Protein AF-A0A920J745-F1 (afdb_monomer_lite)

pLDDT: mean 78.61, std 6.88, range [51.78, 87.06]

Structure (mmCIF, N/CA/C/O backbone):
data_AF-A0A920J745-F1
#
_entry.id   AF-A0A920J745-F1
#
loop_
_atom_site.group_PDB
_atom_site.id
_atom_site.type_symbol
_atom_site.label_atom_id
_atom_site.label_alt_id
_atom_site.label_comp_id
_atom_site.label_asym_id
_atom_site.label_entity_id
_atom_site.label_seq_id
_atom_site.pdbx_PDB_ins_code
_atom_site.Cartn_x
_atom_site.Cartn_y
_atom_site.Cartn_z
_atom_site.occupancy
_atom_site.B_iso_or_equiv
_atom_site.auth_seq_id
_atom_site.auth_comp_id
_atom_site.auth_asym_id
_atom_site.auth_atom_id
_atom_site.pdbx_PDB_model_num
ATOM 1 N N . MET A 1 1 ? 0.648 0.898 -13.296 1.00 67.12 1 MET A N 1
ATOM 2 C CA . MET A 1 1 ? 1.668 0.250 -14.149 1.00 67.12 1 MET A CA 1
ATOM 3 C C . MET A 1 1 ? 2.979 0.990 -13.946 1.00 67.12 1 MET A C 1
ATOM 5 O O . MET A 1 1 ? 2.961 2.213 -14.018 1.00 67.12 1 MET A O 1
ATOM 9 N N . LEU A 1 2 ? 4.064 0.278 -13.634 1.00 78.19 2 LEU A N 1
ATOM 10 C CA . LEU A 1 2 ? 5.373 0.862 -13.302 1.00 78.19 2 LEU A CA 1
ATOM 11 C C . LEU A 1 2 ? 6.371 0.567 -14.425 1.00 78.19 2 LEU A C 1
ATOM 13 O O . LEU A 1 2 ? 6.442 -0.577 -14.873 1.00 78.19 2 LEU A O 1
ATOM 17 N N . ASN A 1 3 ? 7.129 1.561 -14.888 1.00 80.00 3 ASN A N 1
ATOM 18 C CA . ASN A 1 3 ? 7.986 1.469 -16.078 1.00 80.00 3 ASN A CA 1
ATOM 19 C C . ASN A 1 3 ? 9.461 1.848 -15.843 1.00 80.00 3 ASN A C 1
ATOM 21 O O . ASN A 1 3 ? 10.208 1.959 -16.813 1.00 80.00 3 ASN A O 1
ATOM 2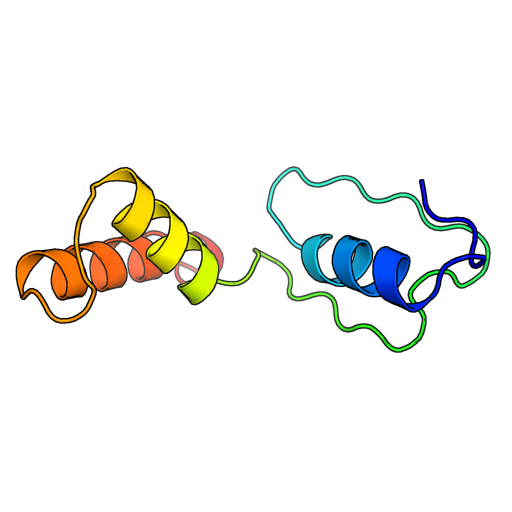5 N N . ALA A 1 4 ? 9.879 2.010 -14.586 1.00 77.38 4 ALA A N 1
ATOM 26 C CA . ALA A 1 4 ? 11.245 2.322 -14.164 1.00 77.38 4 ALA A CA 1
ATOM 27 C C . ALA A 1 4 ? 11.758 3.705 -14.613 1.00 77.38 4 ALA A C 1
ATOM 29 O O . ALA A 1 4 ? 12.968 3.912 -14.691 1.00 77.38 4 ALA A O 1
ATOM 30 N N . LYS A 1 5 ? 10.860 4.655 -14.915 1.00 79.25 5 LYS A N 1
ATOM 31 C CA . LYS A 1 5 ? 11.234 6.031 -15.297 1.00 79.25 5 LYS A CA 1
ATOM 32 C C . LYS A 1 5 ? 11.207 7.018 -14.133 1.00 79.25 5 LYS A C 1
ATOM 34 O O . LYS A 1 5 ? 11.812 8.081 -14.232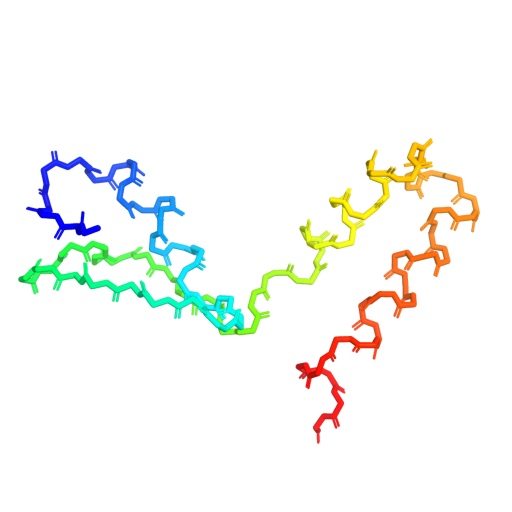 1.00 79.25 5 LYS A O 1
ATOM 39 N N . LEU A 1 6 ? 10.472 6.716 -13.064 1.00 83.69 6 LEU A N 1
ATOM 40 C CA . LEU A 1 6 ? 10.193 7.650 -11.971 1.00 83.69 6 LEU A CA 1
ATOM 41 C C . LEU A 1 6 ? 10.439 6.972 -10.628 1.00 83.69 6 LEU A C 1
ATOM 43 O O . LEU A 1 6 ? 9.506 6.738 -9.869 1.00 83.69 6 LEU A O 1
ATOM 47 N N . HIS A 1 7 ? 11.704 6.703 -10.314 1.00 81.38 7 HIS A N 1
ATOM 48 C CA . HIS A 1 7 ? 12.091 5.883 -9.164 1.00 81.38 7 HIS A CA 1
ATOM 49 C C . HIS A 1 7 ? 11.423 6.282 -7.838 1.00 81.38 7 HIS A C 1
ATOM 51 O O . HIS A 1 7 ? 10.922 5.404 -7.147 1.00 81.38 7 HIS A O 1
ATOM 57 N N . ALA A 1 8 ? 11.340 7.577 -7.508 1.00 81.94 8 ALA A N 1
ATOM 58 C CA . ALA A 1 8 ? 10.713 8.034 -6.261 1.00 81.94 8 ALA A CA 1
ATOM 59 C C . ALA A 1 8 ? 9.195 7.776 -6.225 1.00 81.94 8 ALA A C 1
ATOM 61 O O . ALA A 1 8 ? 8.691 7.148 -5.303 1.00 81.94 8 ALA A O 1
ATOM 62 N N . LYS A 1 9 ? 8.462 8.185 -7.269 1.00 82.69 9 LYS A N 1
ATOM 63 C CA . LYS A 1 9 ? 7.008 7.949 -7.344 1.00 82.69 9 LYS A CA 1
ATOM 64 C C . LYS A 1 9 ? 6.669 6.467 -7.466 1.00 82.69 9 LYS A C 1
ATOM 66 O O . LYS A 1 9 ? 5.647 6.018 -6.965 1.00 82.69 9 LYS A O 1
ATOM 71 N N . GLU A 1 10 ? 7.497 5.710 -8.175 1.00 84.31 10 GLU A N 1
ATOM 72 C CA . GLU A 1 10 ? 7.319 4.270 -8.325 1.00 84.31 10 GLU A CA 1
ATOM 73 C C . GLU A 1 10 ? 7.599 3.542 -7.013 1.00 84.31 10 GLU A C 1
ATOM 75 O O . GLU A 1 10 ? 6.893 2.585 -6.711 1.00 84.31 10 GLU A O 1
ATOM 80 N N . ALA A 1 11 ? 8.549 4.023 -6.205 1.00 83.88 11 ALA A N 1
ATOM 81 C CA . ALA A 1 11 ? 8.782 3.498 -4.867 1.00 83.88 11 ALA A CA 1
ATOM 82 C C . ALA A 1 11 ? 7.555 3.665 -3.964 1.00 83.88 11 ALA A C 1
ATOM 84 O O . ALA A 1 11 ? 7.140 2.690 -3.344 1.00 83.88 11 ALA A O 1
ATOM 85 N N . ASP A 1 12 ? 6.902 4.829 -3.977 1.00 84.12 12 ASP A N 1
ATOM 86 C CA . ASP A 1 12 ? 5.676 5.046 -3.194 1.00 84.12 12 ASP A CA 1
ATOM 87 C C . ASP A 1 12 ? 4.549 4.078 -3.584 1.00 84.12 12 ASP A C 1
ATOM 89 O O . ASP A 1 12 ? 3.795 3.599 -2.735 1.00 84.12 12 ASP A O 1
ATOM 93 N N . VAL A 1 13 ? 4.428 3.764 -4.878 1.00 84.19 13 VAL A N 1
ATOM 94 C CA . VAL A 1 13 ? 3.422 2.817 -5.381 1.00 84.19 13 VAL A CA 1
ATOM 95 C C . VAL A 1 13 ? 3.778 1.378 -5.000 1.00 84.19 13 VAL A C 1
ATOM 97 O O . VAL A 1 13 ? 2.899 0.611 -4.606 1.00 84.19 13 VAL A O 1
ATOM 100 N N . VAL A 1 14 ? 5.055 1.002 -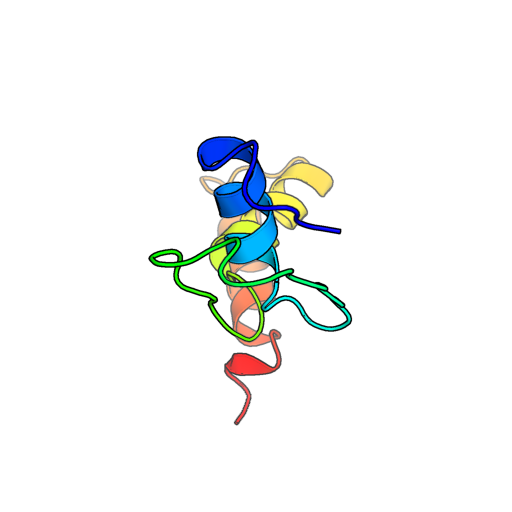5.100 1.00 85.94 14 VAL A N 1
ATOM 101 C CA . VAL A 1 14 ? 5.536 -0.348 -4.768 1.00 85.94 14 VAL A CA 1
ATOM 102 C C . VAL A 1 14 ? 5.440 -0.614 -3.270 1.00 85.94 14 VAL A C 1
ATOM 104 O O . VAL A 1 14 ? 4.957 -1.674 -2.886 1.00 85.94 14 VAL A O 1
ATOM 107 N N . ALA A 1 15 ? 5.765 0.363 -2.423 1.00 84.81 15 ALA A N 1
ATOM 108 C CA . ALA A 1 15 ? 5.611 0.259 -0.972 1.00 84.81 15 ALA A CA 1
ATOM 109 C C . ALA A 1 15 ? 4.155 -0.034 -0.549 1.00 84.81 15 ALA A C 1
ATOM 111 O O . ALA A 1 15 ? 3.904 -0.677 0.467 1.00 84.81 15 ALA A O 1
ATOM 112 N N . GLN A 1 16 ? 3.171 0.389 -1.352 1.00 82.31 16 GLN A N 1
ATOM 113 C CA . GLN A 1 16 ? 1.745 0.142 -1.105 1.00 82.31 16 GLN A CA 1
ATOM 114 C C . GLN A 1 16 ? 1.221 -1.161 -1.735 1.00 82.31 16 GLN A C 1
ATOM 116 O O . GLN A 1 16 ? 0.045 -1.495 -1.563 1.00 82.31 16 GLN A O 1
ATOM 121 N N . ALA A 1 17 ? 2.061 -1.914 -2.452 1.00 86.19 17 ALA A N 1
ATOM 122 C CA . ALA A 1 17 ? 1.646 -3.104 -3.196 1.00 86.19 17 ALA A CA 1
ATOM 123 C C . ALA A 1 17 ? 1.190 -4.268 -2.302 1.00 86.19 17 ALA A C 1
ATOM 125 O O . ALA A 1 17 ? 0.428 -5.109 -2.761 1.00 86.19 17 ALA A O 1
ATOM 126 N N . GLY A 1 18 ? 1.604 -4.308 -1.033 1.00 82.81 18 GLY A N 1
ATOM 127 C CA . GLY A 1 18 ? 1.258 -5.394 -0.114 1.00 82.81 18 GLY A CA 1
ATOM 128 C C . GLY A 1 18 ? -0.139 -5.303 0.507 1.00 82.81 18 GLY A C 1
ATOM 129 O O . GLY A 1 18 ? -0.522 -6.195 1.258 1.00 82.81 18 GLY A O 1
ATOM 130 N N . ARG A 1 19 ? -0.924 -4.257 0.211 1.00 82.00 19 ARG A N 1
ATOM 131 C CA . ARG A 1 19 ? -2.302 -4.118 0.714 1.00 82.00 19 ARG A CA 1
ATOM 132 C C . ARG A 1 19 ? -3.221 -5.207 0.154 1.00 82.00 19 ARG A C 1
ATOM 134 O O . ARG A 1 19 ? -3.128 -5.573 -1.016 1.00 82.00 19 ARG A O 1
ATOM 141 N N . ILE A 1 20 ? -4.165 -5.665 0.974 1.00 78.00 20 ILE A N 1
ATOM 142 C CA . ILE A 1 20 ? -5.175 -6.652 0.566 1.00 78.00 20 ILE A CA 1
ATOM 143 C C . ILE A 1 20 ? -5.966 -6.124 -0.640 1.00 78.00 20 ILE A C 1
ATOM 145 O O . ILE A 1 20 ? -6.423 -4.982 -0.644 1.00 78.00 20 ILE A O 1
ATOM 149 N N . GLY A 1 21 ? -6.107 -6.957 -1.675 1.00 79.50 21 GLY A N 1
ATOM 150 C CA . GLY A 1 21 ? -6.813 -6.612 -2.914 1.00 79.50 21 GLY A CA 1
ATOM 151 C C . GLY A 1 21 ? -6.033 -5.706 -3.874 1.00 79.50 21 GLY A C 1
ATOM 152 O O . GLY A 1 21 ? -6.547 -5.371 -4.940 1.00 79.50 21 GLY A O 1
ATOM 153 N N . 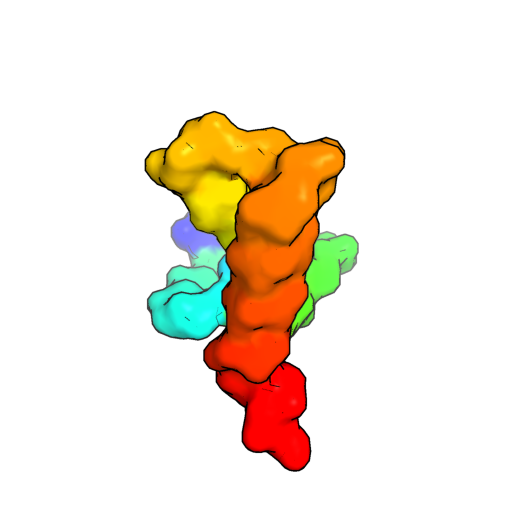SER A 1 22 ? -4.801 -5.317 -3.530 1.00 84.12 22 SER A N 1
ATOM 154 C CA . SER A 1 22 ? -3.928 -4.552 -4.419 1.00 84.12 22 SER A CA 1
ATOM 155 C C . SER A 1 22 ? -3.342 -5.444 -5.514 1.00 84.12 22 SER A C 1
ATOM 157 O O . SER A 1 22 ? -2.869 -6.548 -5.246 1.00 84.12 22 SER A O 1
ATOM 159 N N . VAL A 1 23 ? -3.345 -4.954 -6.757 1.00 84.38 23 VAL A N 1
ATOM 160 C CA . VAL A 1 23 ? -2.674 -5.602 -7.891 1.00 84.38 23 VAL A CA 1
ATOM 161 C C . VAL A 1 23 ? -1.690 -4.612 -8.501 1.00 84.38 23 VAL A C 1
ATOM 163 O O . VAL A 1 23 ? -2.079 -3.640 -9.151 1.00 84.38 23 VAL A O 1
ATOM 166 N N . THR A 1 24 ? -0.400 -4.881 -8.316 1.00 86.31 24 THR A N 1
ATOM 167 C CA . THR A 1 24 ? 0.686 -4.047 -8.839 1.00 86.31 24 THR A CA 1
ATOM 168 C C . THR A 1 24 ? 1.426 -4.785 -9.947 1.00 86.31 24 THR A C 1
ATOM 170 O O . THR A 1 24 ? 1.994 -5.849 -9.723 1.00 86.31 24 THR A O 1
ATOM 173 N N . VAL A 1 25 ? 1.453 -4.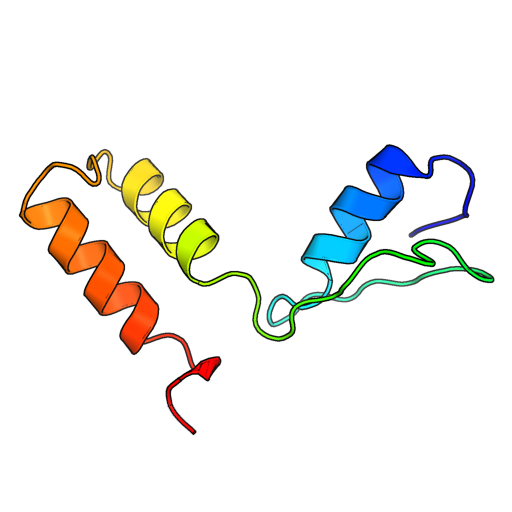199 -11.149 1.00 85.44 25 VAL A N 1
ATOM 174 C CA . VAL A 1 25 ? 2.215 -4.720 -12.297 1.00 85.44 25 VAL A CA 1
ATOM 175 C C . VAL A 1 25 ? 3.472 -3.879 -12.503 1.00 85.44 25 VAL A C 1
ATOM 177 O O . VAL A 1 25 ? 3.385 -2.681 -12.815 1.00 85.44 25 VAL A O 1
ATOM 180 N N . ALA A 1 26 ? 4.627 -4.521 -12.334 1.00 87.06 26 ALA A N 1
ATOM 181 C CA . ALA A 1 26 ? 5.951 -3.939 -12.523 1.00 87.06 26 ALA A CA 1
ATOM 182 C C . ALA A 1 26 ? 6.609 -4.448 -13.812 1.00 87.06 26 ALA A C 1
ATOM 184 O O . ALA A 1 26 ? 6.417 -5.597 -14.206 1.00 87.06 26 ALA A O 1
ATOM 185 N N . THR A 1 27 ? 7.405 -3.592 -14.458 1.00 86.06 27 THR A N 1
ATOM 186 C CA . THR A 1 27 ? 8.150 -3.943 -15.677 1.00 86.06 27 THR A CA 1
ATOM 187 C C . THR A 1 27 ? 9.652 -3.978 -15.397 1.00 86.06 27 THR A C 1
ATOM 189 O O . THR A 1 27 ? 10.180 -3.060 -14.764 1.00 86.06 27 THR A O 1
ATOM 192 N N . ASN A 1 28 ? 10.341 -5.001 -15.916 1.00 84.56 28 ASN A N 1
ATOM 193 C CA . ASN A 1 28 ? 11.786 -5.237 -15.793 1.00 84.56 28 ASN A CA 1
ATOM 194 C C . ASN A 1 28 ? 12.271 -5.314 -14.330 1.00 84.56 28 ASN A C 1
ATOM 196 O O . ASN A 1 28 ? 12.333 -6.403 -13.776 1.00 84.56 28 ASN A O 1
ATOM 200 N N . MET A 1 29 ? 12.549 -4.170 -13.693 1.00 77.69 29 MET A N 1
ATOM 201 C CA . MET A 1 29 ? 12.941 -4.052 -12.278 1.00 77.69 29 MET A CA 1
ATOM 202 C C . MET A 1 29 ? 12.418 -2.761 -11.612 1.00 77.69 29 MET A C 1
ATOM 204 O O . MET A 1 29 ? 13.056 -2.207 -10.713 1.00 77.69 29 MET A O 1
ATOM 208 N N . ALA A 1 30 ? 11.275 -2.233 -12.064 1.00 81.44 30 ALA A N 1
ATOM 209 C CA . ALA A 1 30 ? 10.644 -1.088 -11.406 1.00 81.44 30 ALA A CA 1
ATOM 210 C C . ALA A 1 30 ? 10.305 -1.437 -9.942 1.00 81.44 30 ALA A C 1
ATOM 212 O O . ALA A 1 30 ? 9.628 -2.431 -9.694 1.00 81.44 30 ALA A O 1
ATOM 213 N N . GLY A 1 31 ? 10.790 -0.635 -8.986 1.00 78.88 31 GLY A N 1
ATOM 214 C CA . GLY A 1 31 ? 10.630 -0.910 -7.550 1.00 78.88 31 GLY A CA 1
ATOM 215 C C . GLY A 1 31 ? 11.765 -1.695 -6.891 1.00 78.88 31 GLY A C 1
ATOM 216 O O . GLY A 1 31 ? 11.649 -2.055 -5.725 1.00 78.88 31 GLY A O 1
ATOM 217 N N . ARG A 1 32 ? 12.872 -1.972 -7.595 1.00 83.88 32 ARG A N 1
ATOM 218 C CA . ARG A 1 32 ? 14.051 -2.598 -6.976 1.00 83.88 32 ARG A CA 1
ATOM 219 C C . ARG A 1 32 ? 14.565 -1.753 -5.804 1.00 83.88 32 ARG A C 1
ATOM 221 O O . ARG A 1 32 ? 14.874 -0.580 -5.986 1.00 83.88 32 ARG A O 1
ATOM 228 N N . GLY A 1 33 ? 14.736 -2.393 -4.646 1.00 86.12 33 GLY A N 1
ATOM 229 C CA . GLY A 1 33 ? 15.200 -1.744 -3.414 1.00 86.12 33 GLY A CA 1
ATOM 230 C C . GLY A 1 33 ? 14.085 -1.112 -2.576 1.00 86.12 33 GLY A C 1
ATOM 231 O O . GLY A 1 33 ? 14.391 -0.347 -1.671 1.00 86.12 33 GLY A O 1
ATOM 232 N N . VAL A 1 34 ? 12.819 -1.405 -2.887 1.00 83.69 34 VAL A N 1
ATOM 233 C CA . VAL A 1 34 ? 11.648 -0.956 -2.126 1.00 83.69 34 VAL A CA 1
ATOM 234 C C . VAL A 1 34 ? 11.000 -2.172 -1.477 1.00 83.69 34 VAL A C 1
ATOM 236 O O . VAL A 1 34 ? 10.599 -3.103 -2.177 1.00 83.69 34 VAL A O 1
ATOM 239 N N . ASP A 1 35 ? 10.902 -2.164 -0.151 1.00 86.12 35 ASP A N 1
ATOM 240 C CA . ASP A 1 35 ? 10.299 -3.260 0.601 1.00 86.12 35 ASP A CA 1
ATOM 241 C C . ASP A 1 35 ? 8.770 -3.227 0.502 1.00 86.12 35 ASP A C 1
ATOM 243 O O . ASP A 1 35 ? 8.132 -2.181 0.648 1.00 86.12 35 ASP A O 1
ATOM 247 N N . ILE A 1 36 ? 8.176 -4.397 0.261 1.00 84.94 36 ILE A N 1
ATOM 248 C CA . ILE A 1 36 ? 6.724 -4.573 0.211 1.00 84.94 36 ILE A CA 1
ATOM 249 C C . ILE A 1 36 ? 6.285 -5.250 1.505 1.00 84.94 36 ILE A C 1
ATOM 251 O O . ILE A 1 36 ? 6.508 -6.445 1.698 1.00 84.94 36 ILE A O 1
ATOM 255 N N . ILE A 1 37 ? 5.616 -4.496 2.375 1.00 81.38 37 ILE A N 1
ATOM 256 C CA . ILE A 1 37 ? 5.007 -5.044 3.590 1.00 81.38 37 ILE A CA 1
ATOM 257 C C . ILE A 1 37 ? 3.666 -5.673 3.208 1.00 81.38 37 ILE A C 1
ATOM 259 O O . ILE A 1 37 ? 2.706 -4.973 2.872 1.00 81.38 37 ILE A O 1
ATOM 263 N N . LEU A 1 38 ? 3.616 -7.005 3.223 1.00 79.69 38 LEU A N 1
ATOM 264 C CA . LEU A 1 38 ? 2.392 -7.765 2.970 1.00 79.69 38 LEU A CA 1
ATOM 265 C C . LEU A 1 38 ? 1.343 -7.450 4.043 1.00 79.69 38 LEU A C 1
ATOM 267 O O . LEU A 1 38 ? 1.691 -7.181 5.182 1.00 79.69 38 LEU A O 1
ATOM 271 N N . GLY A 1 39 ? 0.069 -7.434 3.653 1.00 72.38 39 GLY A N 1
ATOM 272 C CA . GLY A 1 39 ? -1.075 -7.063 4.493 1.00 72.38 39 GLY A CA 1
ATOM 273 C C . GLY A 1 39 ? -1.233 -5.561 4.767 1.00 72.38 39 GLY A C 1
ATOM 274 O O . GLY A 1 39 ? -2.259 -5.157 5.310 1.00 72.38 39 GLY A O 1
ATOM 275 N N . GLY A 1 40 ? -0.306 -4.722 4.289 1.00 69.38 40 GLY A N 1
ATOM 276 C CA . GLY A 1 40 ? -0.321 -3.271 4.488 1.00 69.38 40 GLY A CA 1
ATOM 277 C C . GLY A 1 40 ? 0.240 -2.846 5.848 1.00 69.38 40 GLY A C 1
ATOM 278 O O . GLY A 1 40 ? 0.471 -3.673 6.720 1.00 69.38 40 GLY A O 1
ATOM 279 N N . ASN A 1 41 ? 0.487 -1.543 6.020 1.00 73.00 41 ASN A N 1
ATOM 280 C CA . ASN A 1 41 ? 0.943 -0.988 7.296 1.00 73.00 41 ASN A CA 1
ATOM 281 C C . ASN A 1 41 ? -0.279 -0.768 8.234 1.00 73.00 41 ASN A C 1
ATOM 283 O O . ASN A 1 41 ? -1.141 0.052 7.889 1.00 73.00 41 ASN A O 1
ATOM 287 N N . PRO A 1 42 ? -0.361 -1.470 9.384 1.00 71.88 42 PRO A N 1
ATOM 288 C CA . PRO A 1 42 ? -1.457 -1.359 10.353 1.00 71.88 42 PRO A CA 1
ATOM 289 C C . PRO A 1 42 ? -1.603 0.042 10.944 1.00 71.88 42 PRO A C 1
ATOM 291 O O . PRO A 1 42 ? -2.718 0.541 11.087 1.00 71.88 42 PRO A O 1
ATOM 294 N N . GLU A 1 43 ? -0.479 0.690 11.256 1.00 76.44 43 GLU A N 1
ATOM 295 C CA . GLU A 1 43 ? -0.458 2.016 11.867 1.00 76.44 43 GLU A CA 1
ATOM 296 C C . GLU A 1 43 ? -1.024 3.074 10.914 1.00 76.44 43 GLU A C 1
ATOM 298 O O . GLU A 1 43 ? -1.841 3.901 11.307 1.00 76.44 43 GLU A O 1
ATOM 303 N N . ALA A 1 44 ? -0.658 3.005 9.634 1.00 75.88 44 ALA A N 1
ATOM 304 C CA . ALA A 1 44 ? -1.126 3.914 8.595 1.00 75.88 44 ALA A CA 1
ATOM 305 C C . ALA A 1 44 ? -2.620 3.723 8.280 1.00 75.88 44 ALA A C 1
ATOM 307 O O . ALA A 1 44 ? -3.306 4.679 7.912 1.00 75.88 44 ALA A O 1
ATOM 308 N N . LEU A 1 45 ? -3.130 2.493 8.402 1.00 75.75 45 LEU A N 1
ATOM 309 C CA . LEU A 1 45 ? -4.565 2.201 8.326 1.00 75.75 45 LEU A CA 1
ATOM 310 C C . LEU A 1 45 ? -5.305 2.816 9.516 1.00 75.75 45 LEU A C 1
ATOM 312 O O . LEU A 1 45 ? -6.265 3.556 9.316 1.00 75.75 45 LEU A O 1
ATOM 316 N N . ALA A 1 46 ? -4.803 2.598 10.728 1.00 78.94 46 ALA A N 1
ATOM 317 C CA . ALA A 1 46 ? -5.397 3.150 11.936 1.00 78.94 46 ALA A CA 1
ATOM 318 C C . ALA A 1 46 ? -5.372 4.692 11.959 1.00 78.94 46 ALA A C 1
ATOM 320 O O . ALA A 1 46 ? -6.354 5.323 12.339 1.00 78.94 46 ALA A O 1
ATOM 321 N N . GLU A 1 47 ? -4.291 5.320 11.488 1.00 81.88 47 GLU A N 1
ATOM 322 C CA . GLU A 1 47 ? -4.196 6.780 11.357 1.00 81.88 47 GLU A CA 1
ATOM 323 C C . GLU A 1 47 ? -5.195 7.333 10.328 1.00 81.88 47 GLU A C 1
ATOM 325 O O . GLU A 1 47 ? -5.795 8.394 10.525 1.00 81.88 47 GLU A O 1
ATOM 330 N N . ARG A 1 48 ? -5.408 6.611 9.222 1.00 80.50 48 ARG A N 1
ATOM 331 C CA . ARG A 1 48 ? -6.415 6.976 8.222 1.00 80.50 48 ARG A CA 1
ATOM 332 C C . ARG A 1 48 ? -7.828 6.904 8.799 1.00 80.50 48 ARG A C 1
ATOM 334 O O . ARG A 1 48 ? -8.612 7.816 8.534 1.00 80.50 48 ARG A O 1
ATOM 341 N N . ASP A 1 49 ? -8.137 5.861 9.560 1.00 79.62 49 ASP A N 1
ATOM 342 C CA . ASP A 1 49 ? -9.450 5.683 10.185 1.00 79.62 49 ASP A CA 1
ATOM 343 C C . ASP A 1 49 ? -9.701 6.762 11.245 1.00 79.62 49 ASP A C 1
ATOM 345 O O . ASP A 1 49 ? -10.733 7.432 11.197 1.00 79.62 49 ASP A O 1
ATOM 349 N N . LEU A 1 50 ? -8.708 7.053 12.096 1.00 83.31 50 LEU A N 1
ATOM 350 C CA . LEU A 1 50 ? -8.746 8.181 13.036 1.00 83.31 50 LEU A CA 1
ATOM 351 C C . LEU A 1 50 ? -9.070 9.504 12.343 1.00 83.31 50 LEU A C 1
ATOM 353 O O . LEU A 1 50 ? -9.970 10.234 12.761 1.00 83.31 50 LEU A O 1
ATOM 357 N N . ARG A 1 51 ? -8.363 9.796 11.247 1.00 82.44 51 ARG A N 1
ATOM 358 C CA . ARG A 1 51 ? -8.578 11.021 10.472 1.00 82.44 51 ARG A CA 1
ATOM 359 C C . ARG A 1 51 ? -9.973 11.060 9.849 1.00 82.44 51 ARG A C 1
ATOM 361 O O . ARG A 1 51 ? -10.565 12.133 9.776 1.00 82.44 51 ARG A O 1
ATOM 368 N N . SER A 1 52 ? -10.500 9.918 9.405 1.00 79.50 52 SER A N 1
ATOM 369 C CA . SER A 1 52 ? -11.855 9.820 8.852 1.00 79.50 52 SER A CA 1
ATOM 370 C C . SER A 1 52 ? -12.940 10.021 9.913 1.00 79.50 52 SER A C 1
ATOM 372 O O . SER A 1 52 ? -14.020 10.509 9.587 1.00 79.50 52 SER A O 1
ATOM 374 N N . GLU A 1 53 ? -12.661 9.659 11.164 1.00 81.50 53 GLU A N 1
ATOM 375 C CA . GLU A 1 53 ? -13.556 9.844 12.312 1.00 81.50 53 GLU A CA 1
ATOM 376 C C . GLU A 1 53 ? -13.379 11.211 13.001 1.00 81.50 53 GLU A C 1
ATOM 378 O O . GLU A 1 53 ? -14.157 11.558 13.889 1.00 81.50 53 GLU A O 1
ATOM 383 N N . GLY A 1 54 ? -12.389 12.010 12.581 1.00 82.56 54 GLY A N 1
ATOM 384 C CA . GLY A 1 54 ? -12.068 13.304 13.189 1.00 82.56 54 GLY A CA 1
ATOM 385 C C . GLY A 1 54 ? -11.491 13.187 14.603 1.00 82.56 54 GLY A C 1
ATOM 386 O O . GLY A 1 54 ? -11.638 14.115 15.394 1.00 82.56 54 GLY A O 1
ATOM 387 N N . LEU A 1 55 ? -10.880 12.045 14.927 1.00 78.75 55 LEU A N 1
ATOM 388 C CA . LEU A 1 55 ? -10.290 11.751 16.231 1.00 78.75 55 LEU A CA 1
ATOM 389 C C . LEU A 1 55 ? -8.777 11.957 16.195 1.00 78.75 55 LEU A C 1
ATOM 391 O O . LEU A 1 55 ? -8.115 11.588 15.222 1.00 78.75 55 LEU A O 1
ATOM 395 N N . GLU A 1 56 ? -8.215 12.485 17.281 1.00 76.25 56 GLU A N 1
ATOM 396 C CA . GLU A 1 56 ? -6.767 12.517 17.459 1.00 76.25 56 GLU A CA 1
ATOM 397 C C . GLU A 1 56 ? -6.279 11.301 18.249 1.00 76.25 56 GLU A C 1
ATOM 399 O O . GLU A 1 56 ? -6.961 10.770 19.125 1.00 76.25 56 GLU A O 1
ATOM 404 N N . GLN A 1 57 ? -5.060 10.847 17.950 1.00 69.69 57 GLN A N 1
ATOM 405 C CA . GLN A 1 57 ? -4.450 9.701 18.633 1.00 69.69 57 GLN A CA 1
ATOM 406 C C . GLN A 1 57 ? -4.162 9.987 20.121 1.00 69.69 57 GLN A C 1
ATOM 408 O O . GLN A 1 57 ? -4.067 9.061 20.924 1.00 69.69 57 GLN A O 1
ATOM 413 N N . SER A 1 58 ? -4.051 11.268 20.481 1.00 75.88 58 SER A N 1
ATOM 414 C CA . SER A 1 58 ? -3.929 11.795 21.845 1.00 75.88 58 SER A CA 1
ATOM 415 C C . SER A 1 58 ? -5.204 11.619 22.677 1.00 75.88 58 SER A C 1
ATOM 417 O O . SER A 1 58 ? -5.121 11.587 23.906 1.00 75.88 58 SER A O 1
ATOM 419 N N . ASP A 1 59 ? -6.370 11.473 22.040 1.00 81.75 59 ASP A N 1
ATOM 420 C CA . ASP A 1 59 ? -7.629 11.248 22.738 1.00 81.75 59 ASP A CA 1
ATOM 421 C C . ASP A 1 59 ? -7.757 9.788 23.183 1.00 81.75 59 ASP A C 1
ATOM 423 O O . ASP A 1 59 ? -7.488 8.853 22.427 1.00 81.75 59 ASP A O 1
ATOM 427 N N . GLU A 1 60 ? -8.310 9.551 24.377 1.00 77.50 60 GLU A N 1
ATOM 428 C CA . GLU A 1 60 ? -8.559 8.184 24.860 1.00 77.50 60 GLU A CA 1
ATOM 429 C C . GLU A 1 60 ? -9.478 7.374 23.926 1.00 77.50 60 GLU A C 1
ATOM 431 O O . GLU A 1 60 ? -9.453 6.141 23.904 1.00 77.50 60 GLU A O 1
ATOM 436 N N . LYS A 1 61 ? -10.364 8.056 23.188 1.00 77.94 61 LYS A N 1
ATOM 437 C CA . LYS A 1 61 ? -11.221 7.422 22.177 1.00 77.94 61 LYS A CA 1
ATOM 438 C C . LYS A 1 61 ? -10.423 7.033 20.934 1.00 77.94 61 LYS A C 1
ATOM 440 O O . LYS A 1 61 ? -10.647 5.934 20.433 1.00 77.94 61 LYS A O 1
ATOM 445 N N . GLY A 1 62 ? -9.483 7.876 20.506 1.00 78.38 62 GLY A N 1
ATOM 446 C CA . GLY A 1 62 ? -8.607 7.603 19.372 1.00 78.38 62 GLY A CA 1
ATOM 447 C C . GLY A 1 62 ? -7.611 6.478 19.656 1.00 78.38 62 GLY A C 1
ATOM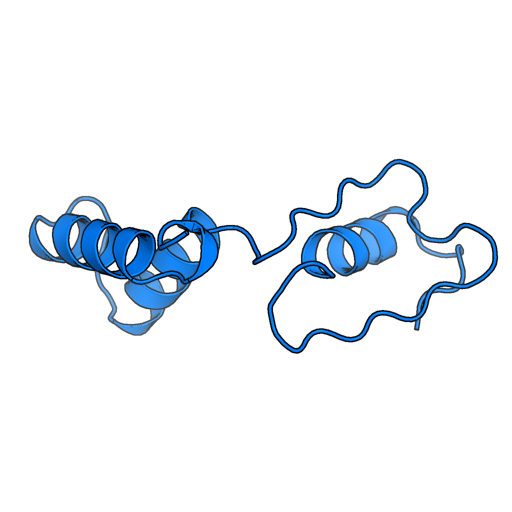 448 O O . GLY A 1 62 ? -7.465 5.556 18.861 1.00 78.38 62 GLY A O 1
ATOM 449 N N . ALA A 1 63 ? -6.999 6.458 20.841 1.00 77.94 63 ALA A N 1
ATOM 450 C CA . ALA A 1 63 ? -6.100 5.369 21.231 1.00 77.94 63 ALA A CA 1
ATOM 451 C C . ALA A 1 63 ? -6.806 3.996 21.229 1.00 77.94 63 ALA A C 1
ATOM 453 O O . ALA A 1 63 ? -6.252 2.997 20.767 1.00 77.94 63 ALA A O 1
ATOM 454 N N . ARG A 1 64 ? -8.065 3.942 21.692 1.00 80.19 64 ARG A N 1
ATOM 455 C CA . ARG A 1 64 ? -8.870 2.708 21.682 1.00 80.19 64 ARG A CA 1
ATOM 456 C C . ARG A 1 64 ? -9.300 2.274 20.283 1.00 80.19 64 ARG A C 1
ATOM 458 O O . ARG A 1 64 ? -9.344 1.070 20.036 1.00 80.19 64 ARG A O 1
ATOM 465 N N . SER A 1 65 ? -9.647 3.206 19.391 1.00 77.94 65 SER A N 1
ATOM 466 C CA . SER A 1 65 ? -10.010 2.852 18.013 1.00 77.94 65 SER A CA 1
ATOM 467 C C . SER A 1 65 ? -8.800 2.325 17.247 1.00 77.94 65 SER A C 1
ATOM 469 O O . SER A 1 65 ? -8.913 1.269 16.637 1.00 77.94 65 SER A O 1
ATOM 471 N N . VAL A 1 66 ? -7.627 2.952 17.392 1.00 79.12 66 VAL A N 1
ATOM 472 C CA . VAL A 1 66 ? -6.364 2.460 16.812 1.00 79.12 66 VAL A CA 1
ATOM 473 C C . VAL A 1 66 ? -6.061 1.039 17.266 1.00 79.12 66 VAL A C 1
ATOM 475 O O . VAL A 1 66 ? -5.839 0.166 16.430 1.00 79.12 66 VAL A O 1
ATOM 478 N N . GLN A 1 67 ? -6.100 0.792 18.578 1.00 78.56 67 GLN A N 1
ATOM 479 C CA . GLN A 1 67 ? -5.815 -0.529 19.134 1.00 78.56 67 GLN A CA 1
ATOM 480 C C . GLN A 1 67 ? -6.782 -1.588 18.589 1.00 78.56 67 GLN A C 1
ATOM 482 O O . GLN A 1 67 ? -6.359 -2.661 18.165 1.00 78.56 67 GLN A O 1
ATOM 487 N N . ARG A 1 68 ? -8.081 -1.263 18.536 1.00 80.12 68 ARG A N 1
ATOM 488 C CA . ARG A 1 68 ? -9.106 -2.159 17.992 1.00 80.12 68 ARG A CA 1
ATOM 489 C C . ARG A 1 68 ? -8.881 -2.440 16.507 1.00 80.12 68 ARG A C 1
ATOM 491 O O . ARG A 1 68 ? -9.000 -3.590 16.100 1.00 80.12 68 ARG A O 1
ATOM 498 N N . THR A 1 69 ? -8.561 -1.423 15.711 1.00 77.38 69 THR A N 1
ATOM 499 C CA . THR A 1 69 ? -8.294 -1.590 14.278 1.00 77.38 69 THR A CA 1
ATOM 500 C C . THR A 1 69 ? -7.078 -2.483 14.057 1.00 77.38 69 THR A C 1
ATOM 502 O O . THR A 1 69 ? -7.156 -3.408 13.257 1.00 77.38 69 THR A O 1
ATOM 505 N N . ILE A 1 70 ? -5.986 -2.274 14.801 1.00 76.69 70 ILE A N 1
ATOM 506 C CA . ILE A 1 70 ? -4.761 -3.079 14.672 1.00 76.69 70 ILE A CA 1
ATOM 507 C C . ILE A 1 70 ? -5.017 -4.551 15.028 1.00 76.69 70 ILE A C 1
ATOM 509 O O . ILE A 1 70 ? -4.598 -5.434 14.284 1.00 76.69 70 ILE A O 1
ATOM 513 N N . GLU A 1 71 ? -5.746 -4.828 16.111 1.00 76.69 71 GLU A N 1
ATOM 514 C CA . GLU A 1 71 ? -6.068 -6.200 16.541 1.00 76.69 71 GLU A CA 1
ATOM 515 C C . GLU A 1 71 ? -7.068 -6.912 15.620 1.00 76.69 71 GLU A C 1
ATOM 517 O O . GLU A 1 71 ? -7.065 -8.137 15.521 1.00 76.69 71 GLU A O 1
ATOM 522 N N . GLN A 1 72 ? -7.930 -6.160 14.932 1.00 72.19 72 GLN A N 1
ATOM 523 C CA . GLN A 1 72 ? -8.894 -6.711 13.977 1.00 72.19 72 GLN A CA 1
ATOM 524 C C . GLN A 1 72 ? -8.303 -6.924 12.580 1.00 72.19 72 GLN A C 1
ATOM 526 O O . GLN A 1 72 ? -8.966 -7.515 11.722 1.00 72.19 72 GLN A O 1
ATOM 531 N N . LEU A 1 73 ? -7.070 -6.469 12.329 1.00 69.00 73 LEU A N 1
ATOM 532 C CA . LEU A 1 73 ? -6.422 -6.719 11.052 1.00 69.00 73 LEU A CA 1
ATOM 533 C C . LEU A 1 73 ? -6.067 -8.207 10.924 1.00 69.00 73 LEU A C 1
ATOM 535 O O . LEU A 1 73 ? -5.427 -8.781 11.807 1.00 69.00 73 LEU A O 1
ATOM 539 N N . PRO A 1 74 ? -6.400 -8.833 9.783 1.00 58.59 74 PRO A N 1
ATOM 540 C CA . PRO A 1 74 ? -6.223 -10.270 9.579 1.00 58.59 74 PRO A CA 1
ATOM 541 C C . PRO A 1 74 ? -4.758 -10.727 9.633 1.00 58.59 74 PRO A C 1
ATOM 543 O O . PRO A 1 74 ? -4.505 -11.923 9.716 1.00 58.59 74 PRO A O 1
ATOM 546 N N . ILE A 1 75 ? -3.793 -9.802 9.603 1.00 62.19 75 ILE A N 1
ATOM 547 C CA . ILE A 1 75 ? -2.366 -10.122 9.686 1.00 62.19 75 ILE A CA 1
ATOM 548 C C . ILE A 1 75 ? -1.923 -10.596 11.077 1.00 62.19 75 ILE A C 1
ATOM 550 O O . ILE A 1 75 ? -0.960 -11.348 11.166 1.00 62.19 75 ILE A O 1
ATOM 554 N N . TYR A 1 76 ? -2.618 -10.175 12.141 1.00 61.75 76 TYR A N 1
ATOM 555 C CA . TYR A 1 76 ? -2.319 -10.557 13.528 1.00 61.75 76 TYR A CA 1
ATOM 556 C C . TYR A 1 76 ? -3.227 -11.683 14.049 1.00 61.75 76 TYR A C 1
ATOM 558 O O . TYR A 1 76 ? -3.083 -12.106 15.192 1.00 61.75 76 TYR A O 1
ATOM 566 N N . LEU A 1 77 ? -4.168 -12.164 13.227 1.00 58.62 77 LEU A N 1
ATOM 567 C CA . LEU A 1 77 ? -5.164 -13.174 13.604 1.00 58.62 77 LEU A CA 1
ATOM 568 C C . LEU A 1 77 ? -4.751 -14.619 13.233 1.00 58.62 77 LEU A C 1
ATOM 570 O O . LEU A 1 77 ? -5.594 -15.516 13.254 1.00 58.62 77 LEU A O 1
ATOM 574 N N . LEU A 1 78 ? -3.483 -14.837 12.867 1.00 51.78 78 LEU A N 1
ATOM 575 C CA . LEU A 1 78 ? -2.883 -16.130 12.500 1.00 51.78 78 LEU A CA 1
ATOM 576 C C . LEU A 1 78 ? -1.819 -16.538 13.522 1.00 51.78 78 LEU A C 1
ATOM 578 O O . LEU A 1 78 ? -1.762 -17.748 13.833 1.00 51.78 78 LEU A O 1
#

Secondary structure (DSSP, 8-state):
-B-SS-HHHHHHHHHTTTSTT----B-TTTTTT----TT--HHHHHHHHHHHHT--TTSHHHHHHHHHHHHHSTTS--

Sequence (78 aa):
MLNAKLHAKEADVVAQAGRIGSVTVATNMAGRGVDIILGGNPEALAERDLRSEGLEQSDEKGARSVQRTIEQLPIYLL

Radius of gyration: 15.41 Å; chains: 1; bounding box: 29×29×41 Å

Foldseek 3Di:
DFDQPDQVVLLVVQCAQQDPPHDDDYDDQRNPPRDHDHNGDLQVVLVVVCVVVVHDCPDPVSVVSSVVSSCPRVVNVD